Protein AF-A0A6V7NHH5-F1 (afdb_monomer_lite)

Structure (mmCIF, N/CA/C/O backbone):
data_AF-A0A6V7NHH5-F1
#
_entry.id   AF-A0A6V7NHH5-F1
#
loop_
_atom_site.group_PDB
_atom_site.id
_atom_site.type_symbol
_atom_site.label_atom_id
_atom_site.label_alt_id
_atom_site.label_comp_id
_atom_site.label_asym_id
_atom_site.label_entity_id
_atom_site.label_seq_id
_atom_site.pdbx_PDB_ins_code
_atom_site.Cartn_x
_atom_site.Cartn_y
_atom_site.Cartn_z
_atom_site.occupancy
_atom_site.B_iso_or_equiv
_atom_site.auth_seq_id
_atom_site.auth_comp_id
_atom_site.auth_asym_id
_atom_site.auth_atom_id
_atom_site.pdbx_PDB_model_num
ATOM 1 N N . MET A 1 1 ? -19.210 15.790 -14.388 1.00 31.56 1 MET A N 1
ATOM 2 C CA . MET A 1 1 ? -19.674 14.531 -13.769 1.00 31.56 1 MET A CA 1
ATOM 3 C C . MET A 1 1 ? -18.441 13.770 -13.314 1.00 31.56 1 MET A C 1
ATOM 5 O O . MET A 1 1 ? -17.662 13.363 -14.163 1.00 31.56 1 MET 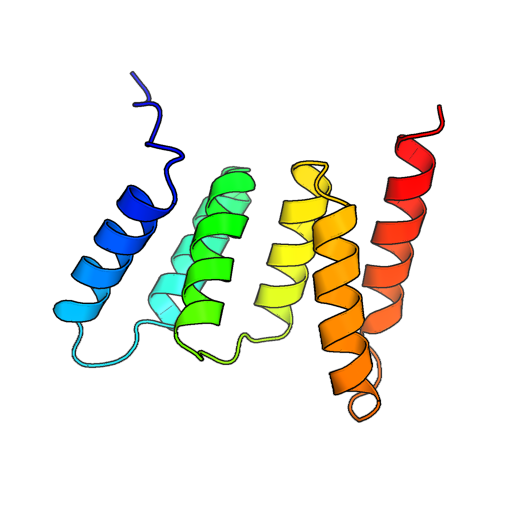A O 1
ATOM 9 N N . VAL A 1 2 ? -18.187 13.682 -12.006 1.00 38.44 2 VAL A N 1
ATOM 10 C CA . VAL A 1 2 ? -17.084 12.857 -11.487 1.00 38.44 2 VAL A CA 1
ATOM 11 C C . VAL A 1 2 ? -17.527 11.412 -11.672 1.00 38.44 2 VAL A C 1
ATOM 13 O O . VAL A 1 2 ? -18.446 10.960 -10.993 1.00 38.44 2 VAL A O 1
ATOM 16 N N . SER A 1 3 ? -16.959 10.726 -12.661 1.00 43.03 3 SER A N 1
ATOM 17 C CA . SER A 1 3 ? -17.189 9.301 -12.858 1.00 43.03 3 SER A CA 1
ATOM 18 C C . SER A 1 3 ? -16.861 8.591 -11.547 1.00 43.03 3 SER A C 1
ATOM 20 O O . SER A 1 3 ? -15.747 8.703 -11.033 1.00 43.03 3 SER A O 1
ATOM 22 N N . LYS A 1 4 ? -17.853 7.900 -10.970 1.00 49.66 4 LYS A N 1
ATOM 23 C CA . LYS A 1 4 ? -17.619 6.923 -9.903 1.00 49.66 4 LYS A CA 1
ATOM 24 C C . LYS A 1 4 ? -16.616 5.924 -10.468 1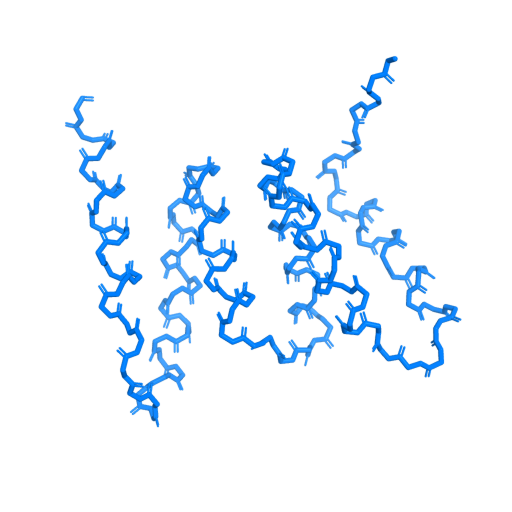.00 49.66 4 LYS A C 1
ATOM 26 O O . LYS A 1 4 ? -16.972 5.093 -11.300 1.00 49.66 4 LYS A O 1
ATOM 31 N N . LEU A 1 5 ? -15.349 6.080 -10.096 1.00 52.84 5 LEU A N 1
ATOM 32 C CA . LEU A 1 5 ? -14.316 5.134 -10.475 1.00 52.84 5 LEU A CA 1
ATOM 33 C C . LEU A 1 5 ? -14.724 3.760 -9.929 1.00 52.84 5 LEU A C 1
ATOM 35 O O . LEU A 1 5 ? -15.163 3.692 -8.777 1.00 52.84 5 LEU A O 1
ATOM 39 N N . PRO A 1 6 ? -14.593 2.686 -10.725 1.00 57.38 6 PRO A N 1
ATOM 40 C CA . PRO A 1 6 ? -14.901 1.339 -10.271 1.00 57.38 6 PRO A CA 1
ATOM 41 C C . PRO A 1 6 ? -14.133 1.058 -8.984 1.00 57.38 6 PRO A C 1
ATOM 43 O O . PRO A 1 6 ? -12.923 1.302 -8.924 1.00 57.38 6 PRO A O 1
ATOM 46 N N . ASN A 1 7 ? -14.846 0.600 -7.955 1.00 64.44 7 ASN A N 1
ATOM 47 C CA . ASN A 1 7 ? -14.251 0.175 -6.689 1.00 64.44 7 A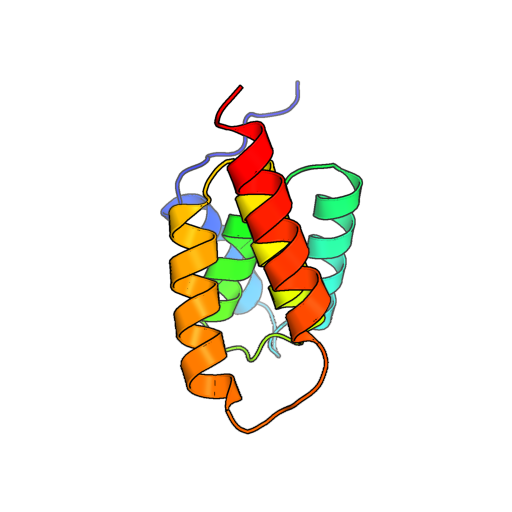SN A CA 1
ATOM 48 C C . ASN A 1 7 ? -13.745 -1.278 -6.758 1.00 64.44 7 ASN A C 1
ATOM 50 O O . ASN A 1 7 ? -13.172 -1.795 -5.799 1.00 64.44 7 ASN A O 1
ATOM 54 N N . ASP A 1 8 ? -13.958 -1.930 -7.902 1.00 78.75 8 ASP A N 1
ATOM 55 C CA . ASP A 1 8 ? -13.577 -3.311 -8.138 1.00 78.75 8 ASP A CA 1
ATOM 56 C C . ASP A 1 8 ? -12.059 -3.433 -8.203 1.00 78.75 8 ASP A C 1
ATOM 58 O O . ASP A 1 8 ? -11.389 -2.870 -9.077 1.00 78.75 8 ASP A O 1
ATOM 62 N N . LYS A 1 9 ? -11.519 -4.207 -7.259 1.00 77.25 9 LYS A N 1
ATOM 63 C CA . LYS A 1 9 ? -10.088 -4.486 -7.129 1.00 77.25 9 LYS A CA 1
ATOM 64 C C . LYS A 1 9 ? -9.474 -4.909 -8.463 1.00 77.25 9 LYS A C 1
ATOM 66 O O . LYS A 1 9 ? -8.418 -4.400 -8.816 1.00 77.25 9 LYS A O 1
ATOM 71 N N . GLU A 1 10 ? -10.135 -5.796 -9.204 1.00 81.50 10 GLU A N 1
ATOM 72 C CA . GLU A 1 10 ? -9.646 -6.325 -10.483 1.00 81.50 10 GLU A CA 1
ATOM 73 C C . GLU A 1 10 ? -9.488 -5.240 -11.549 1.00 81.50 10 GLU A C 1
ATOM 75 O O . GLU A 1 10 ? -8.476 -5.200 -12.244 1.00 81.50 10 GLU A O 1
ATOM 80 N N . VAL A 1 11 ? -10.439 -4.306 -11.635 1.00 83.44 11 VAL A N 1
ATOM 81 C CA . VAL A 1 11 ? -10.386 -3.205 -12.605 1.00 83.44 11 VAL A CA 1
ATOM 82 C C . VAL A 1 11 ? -9.226 -2.268 -12.285 1.00 83.44 11 VAL A C 1
ATOM 84 O O . VAL A 1 11 ? -8.488 -1.846 -13.177 1.00 83.44 11 VAL A O 1
ATOM 87 N N . ILE A 1 12 ? -9.038 -1.957 -11.002 1.00 79.81 12 ILE A N 1
ATOM 88 C CA . ILE A 1 12 ? -7.973 -1.062 -10.546 1.00 79.81 12 ILE A CA 1
ATOM 89 C C . ILE A 1 12 ? -6.609 -1.726 -10.703 1.00 79.81 12 ILE A C 1
ATOM 91 O O . ILE A 1 12 ? -5.693 -1.112 -11.244 1.00 79.81 12 ILE A O 1
ATOM 95 N N . TYR A 1 13 ? -6.477 -2.978 -10.272 1.00 85.38 13 TYR A N 1
ATOM 96 C CA . TYR A 1 13 ? -5.226 -3.723 -10.358 1.00 85.38 13 TYR A CA 1
ATOM 97 C C . TYR A 1 13 ? -4.861 -3.977 -11.819 1.00 85.38 13 TYR A C 1
ATOM 99 O O . TYR A 1 13 ? -3.718 -3.760 -12.186 1.00 85.38 13 TYR A O 1
ATOM 107 N N . GLY A 1 14 ? -5.822 -4.318 -12.681 1.00 84.81 14 GLY A N 1
ATOM 108 C CA . GLY A 1 14 ? -5.584 -4.480 -14.116 1.00 84.81 14 GLY A CA 1
ATOM 109 C C . GLY A 1 14 ? -5.222 -3.173 -14.832 1.00 84.81 14 GLY A C 1
ATOM 110 O O . GLY A 1 14 ? -4.490 -3.188 -15.822 1.00 84.81 14 GLY A O 1
ATOM 111 N N . ALA A 1 15 ? -5.710 -2.021 -14.363 1.00 85.88 15 ALA A N 1
ATOM 112 C CA . ALA A 1 15 ? -5.270 -0.720 -14.869 1.00 85.88 15 ALA A CA 1
ATOM 113 C C . ALA A 1 15 ? -3.832 -0.399 -14.432 1.00 85.88 15 ALA A C 1
ATOM 115 O O . ALA A 1 15 ? -3.024 0.017 -15.260 1.00 85.88 15 ALA A O 1
ATOM 116 N N . LEU A 1 16 ? -3.509 -0.633 -13.158 1.00 84.25 16 LEU A N 1
ATOM 117 C CA . LEU A 1 16 ? -2.169 -0.408 -12.621 1.00 84.25 16 LEU A CA 1
ATOM 118 C C . LEU A 1 16 ? -1.145 -1.383 -13.221 1.00 84.25 16 LEU A C 1
ATOM 120 O O . LEU A 1 16 ? -0.062 -0.955 -13.593 1.00 84.25 16 LEU A O 1
ATOM 124 N N . ASP A 1 17 ? -1.499 -2.655 -13.401 1.00 85.81 17 ASP A N 1
ATOM 125 C CA . ASP A 1 17 ? -0.648 -3.679 -14.021 1.00 85.81 17 ASP A CA 1
ATOM 126 C C . ASP A 1 17 ? -0.338 -3.351 -15.476 1.00 85.81 17 ASP A C 1
ATOM 128 O O . ASP A 1 17 ? 0.811 -3.455 -15.899 1.00 85.81 17 ASP A O 1
ATOM 132 N N . ARG A 1 18 ? -1.342 -2.885 -16.230 1.00 85.00 18 ARG A N 1
ATOM 133 C CA . ARG A 1 18 ? -1.110 -2.370 -17.580 1.00 85.00 18 ARG A CA 1
ATOM 134 C C . ARG A 1 18 ? -0.182 -1.173 -17.566 1.00 85.00 18 ARG A C 1
ATOM 136 O O . ARG A 1 18 ? 0.654 -1.106 -18.446 1.00 85.00 18 ARG A O 1
ATOM 143 N N . TRP A 1 19 ? -0.300 -0.263 -16.599 1.00 79.31 19 TRP A N 1
ATOM 144 C CA . TRP A 1 19 ? 0.613 0.874 -16.497 1.00 79.31 19 TRP A CA 1
ATOM 145 C C . TRP A 1 19 ? 2.068 0.424 -16.293 1.00 79.31 19 TRP A C 1
ATOM 147 O O . TRP A 1 19 ? 2.905 0.843 -17.083 1.00 79.31 19 TRP A O 1
ATOM 157 N N . ILE A 1 20 ? 2.367 -0.493 -15.357 1.00 80.62 20 ILE A N 1
ATOM 158 C CA . ILE A 1 20 ? 3.754 -0.991 -15.197 1.00 80.62 20 ILE A CA 1
ATOM 159 C C . ILE A 1 20 ? 4.246 -1.751 -16.430 1.00 80.62 20 ILE A C 1
ATOM 161 O O . ILE A 1 20 ? 5.436 -1.739 -16.706 1.00 80.62 20 ILE A O 1
ATOM 165 N N . ALA A 1 21 ? 3.365 -2.434 -17.167 1.00 84.38 21 ALA A N 1
ATOM 166 C CA . ALA A 1 21 ? 3.773 -3.235 -18.322 1.00 84.38 21 ALA A CA 1
ATOM 167 C C . ALA A 1 21 ? 4.440 -2.411 -19.442 1.00 84.38 21 ALA A C 1
ATOM 169 O O . ALA A 1 21 ? 5.137 -2.985 -20.276 1.00 84.38 21 ALA A O 1
ATOM 170 N N . TRP A 1 22 ? 4.238 -1.088 -19.461 1.00 76.69 22 TRP A N 1
ATOM 171 C CA . TRP A 1 22 ? 4.894 -0.163 -20.393 1.00 76.69 22 TRP A CA 1
ATOM 172 C C . TRP A 1 22 ? 6.106 0.558 -19.789 1.00 76.69 22 TRP A C 1
ATOM 174 O O . TRP A 1 22 ? 6.771 1.310 -20.496 1.00 76.69 22 TRP A O 1
ATOM 184 N N . GLU A 1 23 ? 6.384 0.360 -18.501 1.00 75.56 23 GLU A N 1
ATOM 185 C CA . GLU A 1 23 ? 7.489 1.004 -17.795 1.00 75.56 23 GLU A CA 1
ATOM 186 C C . GLU A 1 23 ? 8.716 0.083 -17.798 1.00 75.56 23 GLU A C 1
ATOM 188 O O . GLU A 1 23 ? 8.636 -1.100 -17.468 1.00 75.56 23 GLU A O 1
ATOM 193 N N . THR A 1 24 ? 9.876 0.634 -18.156 1.00 75.44 24 THR A N 1
ATOM 194 C CA . THR A 1 24 ? 11.148 -0.109 -18.187 1.00 75.44 24 THR A CA 1
ATOM 195 C C . THR A 1 24 ? 11.638 -0.476 -16.782 1.00 75.44 24 THR A C 1
ATOM 197 O O . THR A 1 24 ? 12.313 -1.486 -16.599 1.00 75.44 24 THR A O 1
ATOM 200 N N . GLU A 1 25 ? 11.284 0.333 -15.781 1.00 79.00 25 GLU A N 1
ATOM 201 C CA . GLU A 1 25 ? 11.616 0.137 -14.369 1.00 79.00 25 GLU A CA 1
ATOM 202 C C . GLU A 1 25 ? 10.378 0.364 -13.497 1.00 79.00 25 GLU A C 1
ATOM 204 O O . GLU A 1 25 ? 9.434 1.051 -13.891 1.00 79.00 25 GLU A O 1
ATOM 209 N N . PHE A 1 26 ? 10.367 -0.197 -12.284 1.00 75.19 26 PHE A N 1
ATOM 210 C CA . PHE A 1 26 ? 9.210 -0.053 -11.406 1.00 75.19 26 PHE A CA 1
ATOM 211 C C . PHE A 1 26 ? 9.000 1.424 -11.008 1.00 75.19 26 PHE A C 1
ATOM 213 O O . PHE A 1 26 ? 9.904 2.042 -10.437 1.00 75.19 26 PHE A O 1
ATOM 220 N N . PRO A 1 27 ? 7.803 2.004 -11.214 1.00 79.25 27 PRO A N 1
ATOM 221 C CA . PRO A 1 27 ? 7.596 3.445 -11.111 1.00 79.25 27 PRO A CA 1
ATOM 222 C C . PRO A 1 27 ? 7.344 3.906 -9.661 1.00 79.25 27 PRO A C 1
ATOM 224 O O . PRO A 1 27 ? 6.325 4.531 -9.361 1.00 79.25 27 PRO A O 1
ATOM 227 N N . VAL A 1 28 ? 8.276 3.632 -8.736 1.00 76.81 28 VAL A N 1
ATOM 228 C CA . VAL A 1 28 ? 8.149 3.973 -7.299 1.00 76.81 28 VAL A CA 1
ATOM 229 C C . VAL A 1 28 ? 7.909 5.472 -7.102 1.00 76.81 28 VAL A C 1
ATOM 231 O O . VAL A 1 28 ? 6.988 5.867 -6.393 1.00 76.81 28 VAL A O 1
ATOM 234 N N . ILE A 1 29 ? 8.687 6.324 -7.779 1.00 80.31 29 ILE A N 1
ATOM 235 C CA . ILE A 1 29 ? 8.574 7.788 -7.663 1.00 80.31 29 ILE A CA 1
ATOM 236 C C . ILE A 1 29 ? 7.195 8.273 -8.132 1.00 80.31 29 ILE A C 1
ATOM 238 O O . ILE A 1 29 ? 6.593 9.148 -7.504 1.00 80.31 29 ILE A O 1
ATOM 242 N N . ALA A 1 30 ? 6.680 7.716 -9.230 1.00 82.62 30 ALA A N 1
ATOM 243 C CA . ALA A 1 30 ? 5.368 8.087 -9.749 1.00 82.62 30 ALA A CA 1
ATOM 244 C C . ALA A 1 30 ? 4.241 7.582 -8.837 1.00 82.62 30 ALA A C 1
ATOM 246 O O . ALA A 1 30 ? 3.287 8.320 -8.592 1.00 82.62 30 ALA A O 1
ATOM 247 N N . ALA A 1 31 ? 4.382 6.384 -8.264 1.00 81.69 31 ALA A N 1
ATOM 248 C CA . ALA A 1 31 ? 3.449 5.860 -7.275 1.00 81.69 31 ALA A CA 1
ATOM 249 C C . ALA A 1 31 ? 3.406 6.738 -6.010 1.00 81.69 31 ALA A C 1
ATOM 251 O O . ALA A 1 31 ? 2.321 7.103 -5.562 1.00 81.69 31 ALA A O 1
ATOM 252 N N . THR A 1 32 ? 4.558 7.171 -5.486 1.00 82.25 32 THR A N 1
ATOM 253 C CA . THR A 1 32 ? 4.629 8.088 -4.335 1.00 82.25 32 THR A CA 1
ATOM 254 C C . THR A 1 32 ? 3.951 9.427 -4.630 1.00 82.25 32 THR A C 1
ATOM 256 O O . THR A 1 32 ? 3.125 9.889 -3.843 1.00 82.25 32 THR A O 1
ATOM 259 N N . LYS A 1 33 ? 4.218 10.029 -5.799 1.00 83.69 33 LYS A N 1
ATOM 260 C CA . LYS A 1 33 ? 3.544 11.269 -6.227 1.00 83.69 33 LYS A CA 1
ATOM 261 C C . LYS A 1 33 ? 2.031 11.083 -6.359 1.00 83.69 33 LYS A C 1
ATOM 263 O O . LYS A 1 33 ? 1.265 11.956 -5.952 1.00 83.69 33 LYS A O 1
ATOM 268 N N . ALA A 1 34 ? 1.587 9.947 -6.898 1.00 84.75 34 ALA A N 1
ATOM 269 C CA . ALA A 1 34 ? 0.169 9.627 -7.001 1.00 84.75 34 ALA A CA 1
ATOM 270 C C . ALA A 1 34 ? -0.485 9.524 -5.615 1.00 84.75 34 ALA A C 1
ATOM 272 O O . ALA A 1 34 ? -1.540 10.119 -5.399 1.00 84.75 34 ALA A O 1
ATOM 273 N N . LEU A 1 35 ? 0.155 8.845 -4.657 1.00 85.00 35 LEU A N 1
ATOM 274 C CA . LEU A 1 35 ? -0.331 8.755 -3.278 1.00 85.00 35 LEU A CA 1
ATOM 275 C C . LEU A 1 35 ? -0.425 10.130 -2.606 1.00 85.00 35 LEU A C 1
ATOM 277 O O . LEU A 1 35 ? -1.428 10.412 -1.951 1.00 85.00 35 LEU A O 1
ATOM 281 N N . GLU A 1 36 ? 0.550 11.019 -2.816 1.00 85.75 36 GLU A N 1
ATOM 282 C CA . GLU A 1 36 ? 0.494 12.383 -2.275 1.00 85.75 36 GLU A CA 1
ATOM 283 C C . GLU A 1 36 ? -0.698 13.174 -2.843 1.00 85.75 36 GLU A C 1
ATOM 285 O O . GLU A 1 36 ? -1.432 13.829 -2.095 1.00 85.75 36 GLU A O 1
ATOM 290 N N . ILE A 1 37 ? -0.937 13.081 -4.156 1.00 87.25 37 ILE A N 1
ATOM 291 C CA . ILE A 1 37 ? -2.077 13.730 -4.820 1.00 87.25 37 ILE A CA 1
ATOM 292 C C . ILE A 1 37 ? -3.403 13.177 -4.287 1.00 87.25 37 ILE A C 1
ATOM 294 O O . ILE A 1 37 ? -4.318 13.951 -3.995 1.00 87.25 37 ILE A O 1
ATOM 298 N N . LEU A 1 38 ? -3.519 11.854 -4.140 1.00 86.62 38 LEU A N 1
ATOM 299 C CA . LEU A 1 38 ? -4.718 11.209 -3.601 1.00 86.62 38 LEU A CA 1
ATOM 300 C C . LEU A 1 38 ? -4.972 11.625 -2.148 1.00 86.62 38 LEU A C 1
ATOM 302 O O . LEU A 1 38 ? -6.118 11.909 -1.794 1.00 86.62 38 LEU A O 1
ATOM 306 N N . ARG A 1 39 ? -3.910 11.754 -1.342 1.00 83.75 39 ARG A N 1
ATOM 307 C CA . ARG A 1 39 ? -3.986 12.239 0.042 1.00 83.75 39 ARG A CA 1
ATOM 308 C C . ARG A 1 39 ? -4.504 13.667 0.109 1.00 83.75 39 ARG A C 1
ATOM 310 O O . ARG A 1 39 ? -5.437 13.932 0.852 1.00 83.75 39 ARG A O 1
ATOM 317 N N . ARG A 1 40 ? -3.965 14.578 -0.710 1.00 87.25 40 ARG A N 1
ATOM 318 C CA . ARG A 1 40 ? -4.443 15.976 -0.785 1.00 87.25 40 ARG A CA 1
ATOM 319 C C . ARG A 1 40 ? -5.906 16.084 -1.225 1.00 87.25 40 ARG A C 1
ATOM 321 O O . ARG A 1 40 ? -6.557 17.078 -0.927 1.00 87.25 40 ARG A O 1
ATOM 328 N N . ARG A 1 41 ? -6.416 15.079 -1.943 1.00 88.19 41 ARG A N 1
ATOM 329 C CA . ARG A 1 41 ? -7.810 14.991 -2.402 1.00 88.19 41 ARG A CA 1
ATOM 330 C C . ARG A 1 41 ? -8.718 14.198 -1.458 1.00 88.19 41 ARG A C 1
ATOM 332 O O . ARG A 1 41 ? -9.864 13.954 -1.826 1.00 88.19 41 ARG A O 1
ATOM 339 N N . ASN A 1 42 ? -8.224 13.772 -0.291 1.00 84.19 42 ASN A N 1
ATOM 340 C CA . ASN A 1 42 ? -8.938 12.908 0.654 1.00 84.19 42 ASN A CA 1
ATOM 341 C C . ASN A 1 42 ? -9.520 11.637 -0.001 1.00 84.19 42 ASN A C 1
ATOM 343 O O . ASN A 1 42 ? -10.579 11.152 0.388 1.00 84.19 42 ASN A O 1
ATOM 347 N N . GLN A 1 43 ? -8.845 11.086 -1.017 1.00 86.62 43 GLN A N 1
ATOM 348 C CA . GLN A 1 43 ? -9.265 9.850 -1.685 1.00 86.62 43 GLN A CA 1
ATOM 349 C C . GLN A 1 43 ? -8.686 8.626 -0.963 1.00 86.62 43 GLN A C 1
ATOM 351 O O . GLN A 1 43 ? -7.879 7.879 -1.521 1.00 86.62 43 GLN A O 1
ATOM 356 N N . TRP A 1 44 ? -9.083 8.439 0.296 1.00 85.88 44 TRP A N 1
ATOM 357 C CA . TRP A 1 44 ? -8.520 7.437 1.208 1.00 85.88 44 TRP A CA 1
ATOM 358 C C . TRP A 1 44 ? -8.709 6.002 0.706 1.00 85.88 44 TRP A C 1
ATOM 360 O O . TRP A 1 44 ? -7.744 5.242 0.642 1.00 85.88 44 TRP A O 1
ATOM 370 N N . LEU A 1 45 ? -9.895 5.658 0.201 1.00 86.25 45 LEU A N 1
ATOM 371 C CA . LEU A 1 45 ? -10.137 4.370 -0.455 1.00 86.25 45 LEU A CA 1
ATOM 372 C C . LEU A 1 45 ? -9.157 4.078 -1.605 1.00 86.25 45 LEU A C 1
ATOM 374 O O . LEU A 1 45 ? -8.681 2.950 -1.760 1.00 86.25 45 LEU A O 1
ATOM 378 N N . ARG A 1 46 ? -8.805 5.103 -2.390 1.00 84.62 46 ARG A N 1
ATOM 379 C CA . ARG A 1 46 ? -7.874 4.973 -3.519 1.00 84.62 46 ARG A CA 1
ATOM 380 C C . ARG A 1 46 ? -6.436 4.789 -3.045 1.00 84.62 46 ARG A C 1
ATOM 382 O O . ARG A 1 46 ? -5.701 4.009 -3.644 1.00 84.62 46 ARG A O 1
ATOM 389 N N . ILE A 1 47 ? -6.062 5.459 -1.954 1.00 87.19 47 ILE A N 1
ATOM 390 C CA . ILE A 1 47 ? -4.781 5.244 -1.274 1.00 87.19 47 ILE A CA 1
ATOM 391 C C . ILE A 1 47 ? -4.664 3.780 -0.846 1.00 87.19 47 ILE A C 1
ATOM 393 O O . ILE A 1 47 ? -3.692 3.127 -1.208 1.00 87.19 47 ILE A O 1
ATOM 397 N N . ILE A 1 48 ? -5.682 3.225 -0.177 1.00 86.75 48 ILE A N 1
ATOM 398 C CA . ILE A 1 48 ? -5.672 1.812 0.239 1.00 86.75 48 ILE A CA 1
ATOM 399 C C . ILE A 1 48 ? -5.464 0.890 -0.969 1.00 86.75 48 ILE A C 1
ATOM 401 O O . ILE A 1 48 ? -4.659 -0.038 -0.912 1.00 86.75 48 ILE A O 1
ATOM 405 N N . GLN A 1 49 ? -6.174 1.139 -2.070 1.00 86.81 49 GLN A N 1
ATOM 406 C CA . GLN A 1 49 ? -6.102 0.304 -3.272 1.00 86.81 49 GLN A CA 1
ATOM 407 C C . GLN A 1 49 ? -4.723 0.338 -3.935 1.00 86.81 49 GLN A C 1
ATOM 409 O O . GLN A 1 49 ? -4.168 -0.720 -4.233 1.00 86.81 49 GLN A O 1
ATOM 414 N N . VAL A 1 50 ? -4.158 1.530 -4.137 1.00 85.50 50 VAL A N 1
ATOM 415 C CA . VAL A 1 50 ? -2.833 1.695 -4.753 1.00 85.50 50 VAL A CA 1
ATOM 416 C C . VAL A 1 50 ? -1.749 1.105 -3.853 1.00 85.50 50 VAL A C 1
ATOM 418 O O . VAL A 1 50 ? -0.883 0.377 -4.332 1.00 85.50 50 VAL A O 1
ATOM 421 N N . THR A 1 51 ? -1.816 1.334 -2.542 1.00 85.38 51 THR A N 1
ATOM 422 C CA . THR A 1 51 ? -0.793 0.830 -1.624 1.00 85.38 51 THR A CA 1
ATOM 423 C C . THR A 1 51 ? -0.849 -0.689 -1.452 1.00 85.38 51 THR A C 1
ATOM 425 O O . THR A 1 51 ? 0.193 -1.342 -1.458 1.00 85.38 51 THR A O 1
ATOM 428 N N . LYS A 1 52 ? -2.042 -1.297 -1.379 1.00 84.75 52 LYS A N 1
ATOM 429 C CA . LYS A 1 52 ? -2.174 -2.767 -1.377 1.00 84.75 52 LYS A CA 1
ATOM 430 C C . LYS A 1 52 ? -1.661 -3.397 -2.667 1.00 84.75 52 LYS A C 1
ATOM 432 O O . LYS A 1 52 ? -1.127 -4.505 -2.646 1.00 84.75 52 LYS A O 1
ATOM 437 N N . TRP A 1 53 ? -1.833 -2.711 -3.791 1.00 86.69 53 TRP A N 1
ATOM 438 C CA . TRP A 1 53 ? -1.286 -3.160 -5.059 1.00 86.69 53 TRP A CA 1
ATOM 439 C C . TRP A 1 53 ? 0.248 -3.113 -5.051 1.00 86.69 53 TRP A C 1
ATOM 441 O O . TRP A 1 53 ? 0.863 -4.130 -5.364 1.00 86.69 53 TRP A O 1
ATOM 451 N N . LEU A 1 54 ? 0.865 -2.019 -4.583 1.00 83.75 54 LEU A N 1
ATOM 452 C CA . LEU A 1 54 ? 2.327 -1.919 -4.424 1.00 83.75 54 LEU A CA 1
ATOM 453 C C . LEU A 1 54 ? 2.887 -3.066 -3.569 1.00 83.75 54 LEU A C 1
ATOM 455 O O . LEU A 1 54 ? 3.851 -3.722 -3.966 1.00 83.75 54 LEU A O 1
ATOM 459 N N . LEU A 1 55 ? 2.225 -3.367 -2.446 1.00 80.62 55 LEU A N 1
ATOM 460 C CA . LEU A 1 55 ? 2.577 -4.496 -1.580 1.00 80.62 55 LEU A CA 1
ATOM 461 C C . LEU A 1 55 ? 2.511 -5.841 -2.314 1.00 80.62 55 LEU A C 1
ATOM 463 O O . LEU A 1 55 ? 3.418 -6.658 -2.184 1.00 80.62 55 LEU A O 1
ATOM 467 N N . SER A 1 56 ? 1.477 -6.067 -3.131 1.00 82.75 56 SER A N 1
ATOM 468 C CA . SER A 1 56 ? 1.344 -7.313 -3.903 1.00 82.75 56 SER A CA 1
ATOM 469 C C . SER A 1 56 ? 2.425 -7.507 -4.971 1.00 82.75 56 SER A C 1
ATOM 471 O O . SER A 1 56 ? 2.643 -8.631 -5.413 1.00 82.75 56 SER A O 1
ATOM 473 N N . LYS A 1 57 ? 3.119 -6.434 -5.374 1.00 80.75 57 LYS A N 1
ATOM 474 C CA . LYS A 1 57 ? 4.249 -6.487 -6.315 1.00 80.75 57 LYS A CA 1
ATOM 475 C C . LYS A 1 57 ? 5.599 -6.691 -5.620 1.00 80.75 57 LYS A C 1
ATOM 477 O O . LYS A 1 57 ? 6.630 -6.626 -6.281 1.00 80.75 57 LYS A O 1
ATOM 482 N N . GLY A 1 58 ? 5.606 -6.923 -4.304 1.00 73.94 58 GLY A N 1
ATOM 483 C CA . GLY A 1 58 ? 6.830 -7.134 -3.526 1.00 73.94 58 GLY A CA 1
ATOM 484 C C . GLY A 1 58 ? 7.683 -5.874 -3.366 1.00 73.94 58 GLY A C 1
ATOM 485 O O . GLY A 1 58 ? 8.852 -5.970 -3.004 1.00 73.94 58 GLY A O 1
ATOM 486 N N . GLN A 1 59 ? 7.122 -4.692 -3.638 1.00 71.62 59 GLN A N 1
ATOM 487 C CA . GLN A 1 59 ? 7.844 -3.436 -3.486 1.00 71.62 59 GLN A CA 1
ATOM 488 C C . GLN A 1 59 ? 7.876 -3.039 -2.015 1.00 71.62 59 GLN A C 1
ATOM 490 O O . GLN A 1 59 ? 6.835 -2.867 -1.375 1.00 71.62 59 GLN A O 1
ATOM 495 N N . VAL A 1 60 ? 9.091 -2.908 -1.477 1.00 57.09 60 VAL A N 1
ATOM 496 C CA . VAL A 1 60 ? 9.303 -2.476 -0.097 1.00 57.09 60 VAL A CA 1
ATOM 497 C C . VAL A 1 60 ? 8.902 -1.017 0.005 1.00 57.09 60 VAL A C 1
ATOM 499 O O . VAL A 1 60 ? 9.544 -0.115 -0.527 1.00 57.09 60 VAL A O 1
ATOM 502 N N . LEU A 1 61 ? 7.803 -0.805 0.704 1.00 64.25 61 LEU A N 1
ATOM 503 C CA . LEU A 1 61 ? 7.298 0.513 0.999 1.00 64.25 61 LEU A CA 1
ATOM 504 C C . LEU A 1 61 ? 8.167 1.187 2.064 1.00 64.25 61 LEU A C 1
ATOM 506 O O . LEU A 1 61 ? 8.511 0.588 3.086 1.00 64.25 61 LEU A O 1
ATOM 510 N N . THR A 1 62 ? 8.510 2.451 1.824 1.00 68.00 62 THR A N 1
ATOM 511 C CA . THR A 1 62 ? 9.087 3.324 2.848 1.00 68.00 62 THR A CA 1
ATOM 512 C C . THR A 1 62 ? 8.103 3.468 4.011 1.00 68.00 62 THR A C 1
ATOM 514 O O . THR A 1 62 ? 6.889 3.341 3.834 1.00 68.00 62 THR A O 1
ATOM 517 N N . LEU A 1 63 ? 8.613 3.767 5.208 1.00 67.75 63 LEU A N 1
ATOM 518 C CA . LEU A 1 63 ? 7.798 3.963 6.415 1.00 67.75 63 LEU A CA 1
ATOM 519 C C . LEU A 1 63 ? 6.634 4.947 6.194 1.00 67.75 63 LEU A C 1
ATOM 521 O O . LEU A 1 63 ? 5.524 4.712 6.652 1.00 67.75 63 LEU A O 1
ATOM 525 N N . GLU A 1 64 ? 6.875 5.989 5.401 1.00 71.81 64 GLU A N 1
ATOM 526 C CA . GLU A 1 64 ? 5.881 6.995 5.026 1.00 71.81 64 GLU A CA 1
ATOM 527 C C . GLU A 1 64 ? 4.675 6.408 4.276 1.00 71.81 64 GLU A C 1
ATOM 529 O O . GLU A 1 64 ? 3.536 6.841 4.469 1.00 71.81 64 GLU A O 1
ATOM 534 N N . THR A 1 65 ? 4.894 5.393 3.438 1.00 72.75 65 THR A N 1
ATOM 535 C CA . THR A 1 65 ? 3.793 4.757 2.709 1.00 72.75 65 THR A CA 1
ATOM 536 C C . THR A 1 65 ? 2.957 3.870 3.638 1.00 72.75 65 THR A C 1
ATOM 538 O O . THR A 1 65 ? 1.740 3.783 3.464 1.00 72.75 65 THR A O 1
ATOM 541 N N . TYR A 1 66 ? 3.575 3.271 4.664 1.00 73.69 66 TYR A N 1
ATOM 542 C CA . TYR A 1 66 ? 2.855 2.554 5.721 1.00 73.69 66 TYR A CA 1
ATOM 543 C C . TYR A 1 66 ? 2.037 3.484 6.605 1.00 73.69 66 TYR A C 1
ATOM 545 O O . TYR A 1 66 ? 0.858 3.214 6.825 1.00 73.69 66 TYR A O 1
ATOM 553 N N . ASP A 1 67 ? 2.619 4.600 7.039 1.00 76.94 67 ASP A N 1
ATOM 554 C CA . ASP A 1 67 ? 1.903 5.626 7.801 1.00 76.94 67 ASP A CA 1
ATOM 555 C C . ASP A 1 67 ? 0.694 6.142 7.007 1.00 76.94 67 ASP A C 1
ATOM 557 O O . ASP A 1 67 ? -0.407 6.282 7.538 1.00 76.94 67 ASP A O 1
ATOM 561 N N . THR A 1 68 ? 0.875 6.349 5.699 1.00 80.44 68 THR A N 1
ATOM 562 C CA . THR A 1 68 ? -0.195 6.775 4.789 1.00 80.44 68 THR A CA 1
ATOM 563 C C . THR A 1 68 ? -1.284 5.708 4.633 1.00 80.44 68 THR A C 1
ATOM 565 O O . THR A 1 68 ? -2.465 6.050 4.585 1.00 80.44 68 THR A O 1
ATOM 568 N N . LEU A 1 69 ? -0.924 4.421 4.590 1.00 82.50 69 LEU A N 1
ATOM 569 C CA . LEU A 1 69 ? -1.883 3.316 4.519 1.00 82.50 69 LEU A CA 1
ATOM 570 C C . LEU A 1 69 ? -2.685 3.161 5.814 1.00 82.50 69 LEU A C 1
ATOM 572 O O . LEU A 1 69 ? -3.903 3.016 5.757 1.00 82.50 69 LEU A O 1
ATOM 576 N N . LEU A 1 70 ? -2.022 3.217 6.969 1.00 80.62 70 LEU A N 1
ATOM 577 C CA . LEU A 1 70 ? -2.674 3.142 8.278 1.00 80.62 70 LEU A CA 1
ATOM 578 C C . LEU A 1 70 ? -3.620 4.325 8.491 1.00 80.62 70 LEU A C 1
ATOM 580 O O . LEU A 1 70 ? -4.759 4.131 8.914 1.00 80.62 70 LEU A O 1
ATOM 584 N N . LEU A 1 71 ? -3.191 5.533 8.114 1.00 80.81 71 LEU A N 1
ATOM 585 C CA . LEU A 1 71 ? -4.057 6.709 8.116 1.00 80.81 71 LEU A CA 1
ATOM 586 C C . LEU A 1 71 ? -5.270 6.505 7.201 1.00 80.81 71 LEU A C 1
ATOM 588 O O . LEU A 1 71 ? -6.390 6.790 7.608 1.00 80.81 71 LEU A O 1
ATOM 592 N N . ALA A 1 72 ? -5.074 5.983 5.989 1.00 82.62 72 ALA A N 1
ATOM 593 C CA . ALA A 1 72 ? -6.176 5.749 5.062 1.00 82.62 72 ALA A CA 1
ATOM 594 C C . ALA A 1 72 ? -7.164 4.688 5.574 1.00 82.62 72 ALA A C 1
ATOM 596 O O . ALA A 1 72 ? -8.369 4.878 5.432 1.00 82.62 72 ALA A O 1
ATOM 597 N N . PHE A 1 73 ? -6.687 3.613 6.214 1.00 78.31 73 PHE A N 1
ATOM 598 C CA . PHE A 1 73 ? -7.567 2.647 6.877 1.00 78.31 73 PHE A CA 1
ATOM 599 C C . PHE A 1 73 ? -8.383 3.286 7.994 1.00 78.31 73 PHE A C 1
ATOM 601 O O . PHE A 1 73 ? -9.581 3.028 8.080 1.00 78.31 73 PHE A O 1
ATOM 608 N N . ASN A 1 74 ? -7.762 4.145 8.803 1.00 77.06 74 ASN A N 1
ATOM 609 C CA . ASN A 1 74 ? -8.465 4.856 9.860 1.00 77.06 74 ASN A CA 1
ATOM 610 C C . ASN A 1 74 ? -9.564 5.777 9.307 1.00 77.06 74 ASN A C 1
ATOM 612 O O . ASN A 1 74 ? -10.705 5.733 9.755 1.00 77.06 74 ASN A O 1
ATOM 616 N N . MET A 1 75 ? -9.238 6.559 8.274 1.00 79.19 75 MET A N 1
ATOM 617 C CA . MET A 1 75 ? -10.181 7.482 7.631 1.00 79.19 75 MET A CA 1
ATOM 618 C C . MET A 1 75 ? -11.351 6.767 6.936 1.00 79.19 75 MET A C 1
ATOM 620 O O . MET A 1 75 ? -12.417 7.353 6.785 1.00 79.19 75 MET A O 1
ATOM 624 N N . GLU A 1 76 ? -11.166 5.511 6.524 1.00 80.06 76 GLU A N 1
ATOM 625 C CA . GLU A 1 76 ? -12.212 4.658 5.939 1.00 80.06 76 GLU A CA 1
ATOM 626 C C . GLU A 1 76 ? -12.910 3.762 6.984 1.00 80.06 76 GLU A C 1
ATOM 628 O O . GLU A 1 76 ? -13.721 2.916 6.615 1.00 80.06 76 GLU A O 1
ATOM 633 N N . GLY A 1 77 ? -12.591 3.898 8.279 1.00 74.69 77 GLY A N 1
ATOM 634 C CA . GLY A 1 77 ? -13.185 3.094 9.357 1.00 74.69 77 GLY A CA 1
ATOM 635 C C . GLY A 1 77 ? -12.802 1.607 9.335 1.00 74.69 77 GLY A C 1
ATOM 636 O O . GLY A 1 77 ? -13.464 0.783 9.959 1.00 74.69 77 GLY A O 1
ATOM 637 N N . ARG A 1 78 ? -11.733 1.234 8.623 1.00 75.88 78 ARG A N 1
ATOM 638 C CA . ARG A 1 78 ? -11.263 -0.155 8.440 1.00 75.88 78 ARG A CA 1
ATOM 639 C C . ARG A 1 78 ? -10.229 -0.537 9.502 1.00 75.88 78 ARG A C 1
ATOM 641 O O . ARG A 1 78 ? -9.100 -0.912 9.180 1.00 75.88 78 ARG A O 1
ATOM 648 N N . ILE A 1 79 ? -10.612 -0.402 10.769 1.00 70.38 79 ILE A N 1
ATOM 649 C CA . ILE A 1 79 ? -9.714 -0.531 11.929 1.00 70.38 79 ILE A CA 1
ATOM 650 C C . ILE A 1 79 ? -9.117 -1.946 12.031 1.00 70.38 79 ILE A C 1
ATOM 652 O O . ILE A 1 79 ? -7.918 -2.078 12.269 1.00 70.38 79 ILE A O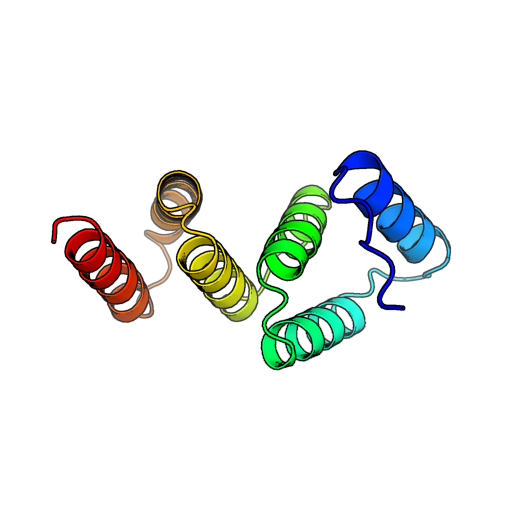 1
ATOM 656 N N . ASP A 1 80 ? -9.898 -2.989 11.739 1.00 69.38 80 ASP A N 1
ATOM 657 C CA . ASP A 1 80 ? -9.436 -4.388 11.777 1.00 69.38 80 ASP A CA 1
ATOM 658 C C . ASP A 1 80 ? -8.284 -4.653 10.793 1.00 69.38 80 ASP A C 1
ATOM 660 O O . ASP A 1 80 ? -7.331 -5.384 11.073 1.00 69.38 80 ASP A O 1
ATOM 664 N N . GLU A 1 81 ? -8.338 -4.018 9.619 1.00 71.19 81 GLU A N 1
ATOM 665 C CA . GLU A 1 81 ? -7.289 -4.141 8.609 1.00 71.19 81 GLU A CA 1
ATOM 666 C C . GLU A 1 81 ? -6.047 -3.334 8.976 1.00 71.19 81 GLU A C 1
ATOM 668 O O . GLU A 1 81 ? -4.933 -3.790 8.711 1.00 71.19 81 GLU A O 1
ATOM 673 N N . ALA A 1 82 ? -6.222 -2.175 9.619 1.00 68.44 82 ALA A N 1
ATOM 674 C CA . ALA A 1 82 ? -5.112 -1.405 10.171 1.00 68.44 82 ALA A CA 1
ATOM 675 C C . ALA A 1 82 ? -4.371 -2.199 11.257 1.00 68.44 82 ALA A C 1
ATOM 677 O O . ALA A 1 82 ? -3.142 -2.221 11.260 1.00 68.44 82 ALA A O 1
ATOM 678 N N . GLU A 1 83 ? -5.101 -2.892 12.133 1.00 67.06 83 GLU A N 1
ATOM 679 C CA . GLU A 1 83 ? -4.534 -3.710 13.209 1.00 67.06 83 GLU A CA 1
ATOM 680 C C . GLU A 1 83 ? -3.841 -4.970 12.663 1.00 67.06 83 GLU A C 1
ATOM 682 O O . GLU A 1 83 ? -2.725 -5.286 13.068 1.00 67.06 83 GLU A O 1
ATOM 687 N N . SER A 1 84 ? -4.428 -5.653 11.673 1.00 72.69 84 SER A N 1
ATOM 688 C CA . SER A 1 84 ? -3.804 -6.815 11.020 1.00 72.69 84 SER A CA 1
ATOM 689 C C . SER A 1 84 ? -2.493 -6.460 10.302 1.00 72.69 84 SER A C 1
ATOM 691 O O . SER A 1 84 ? -1.480 -7.157 10.449 1.00 72.69 84 SER A O 1
ATOM 693 N N . ILE A 1 85 ? -2.489 -5.347 9.562 1.00 68.44 85 ILE A N 1
ATOM 694 C CA . ILE A 1 85 ? -1.295 -4.790 8.918 1.00 68.44 85 ILE A CA 1
ATOM 695 C C . ILE A 1 85 ? -0.286 -4.398 9.997 1.00 68.44 85 ILE A C 1
ATOM 697 O O . ILE A 1 85 ? 0.830 -4.914 9.982 1.00 68.44 85 ILE A O 1
ATOM 701 N N . GLY A 1 86 ? -0.690 -3.585 10.976 1.00 63.84 86 GLY A N 1
ATOM 702 C CA . GLY A 1 86 ? 0.137 -3.161 12.107 1.00 63.84 86 GLY A CA 1
ATOM 703 C C . GLY A 1 86 ? 0.836 -4.329 12.800 1.00 63.84 86 GLY A C 1
ATOM 704 O O . GLY A 1 86 ? 2.056 -4.326 12.882 1.00 63.84 86 GLY A O 1
ATOM 705 N N . ASN A 1 87 ? 0.105 -5.380 13.169 1.00 62.88 87 ASN A N 1
ATOM 706 C CA . ASN A 1 87 ? 0.648 -6.572 13.827 1.00 62.88 87 ASN A CA 1
ATOM 707 C C . ASN A 1 87 ? 1.636 -7.352 12.945 1.00 62.88 87 ASN A C 1
ATOM 709 O O . ASN A 1 87 ? 2.645 -7.865 13.433 1.00 62.88 87 ASN A O 1
ATOM 713 N N . THR A 1 88 ? 1.378 -7.426 11.637 1.00 63.53 88 THR A N 1
ATOM 714 C CA . THR A 1 88 ? 2.299 -8.054 10.675 1.00 63.53 88 THR A CA 1
ATOM 715 C C . THR A 1 88 ? 3.610 -7.265 10.581 1.00 63.53 88 THR A C 1
ATOM 717 O O . THR A 1 88 ? 4.689 -7.861 10.546 1.00 63.53 88 THR A O 1
ATOM 720 N N . TYR A 1 89 ? 3.539 -5.929 10.627 1.00 57.88 89 TYR A N 1
ATOM 721 C CA . TYR A 1 89 ? 4.719 -5.061 10.674 1.00 57.88 89 TYR A CA 1
ATOM 722 C C . TYR A 1 89 ? 5.415 -5.072 12.031 1.00 57.88 89 TYR A C 1
ATOM 724 O O . TYR A 1 89 ? 6.637 -5.151 12.062 1.00 57.88 89 TYR A O 1
ATOM 732 N N . GLU A 1 90 ? 4.688 -5.039 13.146 1.00 50.94 90 GLU A N 1
ATOM 733 C CA . GLU A 1 90 ? 5.239 -5.101 14.504 1.00 50.94 90 GLU A CA 1
ATOM 734 C C . GLU A 1 90 ? 6.027 -6.391 14.729 1.00 50.94 90 GLU A C 1
ATOM 736 O O . GLU A 1 90 ? 7.144 -6.352 15.249 1.00 50.94 90 GLU A O 1
ATOM 741 N N . LYS A 1 91 ? 5.520 -7.519 14.220 1.00 51.22 91 LYS A N 1
ATOM 742 C CA . LYS A 1 91 ? 6.224 -8.806 14.259 1.00 51.22 91 LYS A CA 1
ATOM 743 C C . LYS A 1 91 ? 7.498 -8.817 13.401 1.00 51.22 91 LYS A C 1
ATOM 745 O O . LYS A 1 91 ? 8.449 -9.511 13.745 1.00 51.22 91 LYS A O 1
ATOM 750 N N . GLY A 1 92 ? 7.555 -8.013 12.334 1.00 48.41 92 GLY A N 1
ATOM 751 C CA . GLY A 1 92 ? 8.771 -7.760 11.547 1.00 48.41 92 GLY A CA 1
ATOM 752 C C . GLY A 1 92 ? 9.684 -6.650 12.103 1.00 48.41 92 GLY A C 1
ATOM 753 O O . GLY A 1 92 ? 10.838 -6.546 11.690 1.00 48.41 92 GLY A O 1
ATOM 754 N N . ARG A 1 93 ? 9.196 -5.823 13.042 1.00 43.16 93 ARG A N 1
ATOM 755 C CA . ARG A 1 93 ? 9.835 -4.591 13.553 1.00 43.16 93 ARG A CA 1
ATOM 756 C C . ARG A 1 93 ? 10.447 -4.685 14.949 1.00 43.16 93 ARG A C 1
ATOM 758 O O . ARG A 1 93 ? 11.003 -3.683 15.399 1.00 43.16 93 ARG A O 1
ATOM 765 N N . ILE A 1 94 ? 10.488 -5.852 15.593 1.00 44.72 94 ILE A N 1
ATOM 766 C CA . ILE A 1 94 ? 11.357 -6.057 16.776 1.00 44.72 94 ILE A CA 1
ATOM 767 C C . ILE A 1 94 ? 12.843 -5.712 16.514 1.00 44.72 94 ILE A C 1
ATOM 769 O O . ILE A 1 94 ? 13.609 -5.597 17.463 1.00 44.72 94 ILE A O 1
ATOM 773 N N . ASN A 1 95 ? 13.233 -5.436 15.261 1.00 38.62 95 ASN A N 1
ATOM 774 C CA . ASN A 1 95 ? 14.571 -4.987 14.876 1.00 38.62 95 ASN A CA 1
ATOM 775 C C . ASN A 1 95 ? 14.743 -3.486 14.560 1.00 38.62 95 ASN A C 1
ATOM 777 O O . ASN A 1 95 ? 15.874 -3.086 14.294 1.00 38.62 95 ASN A O 1
ATOM 781 N N . ILE A 1 96 ? 13.706 -2.630 14.546 1.00 40.78 96 ILE A N 1
ATOM 782 C CA . ILE A 1 96 ? 13.915 -1.208 14.183 1.00 40.78 96 ILE A CA 1
ATOM 783 C C . ILE A 1 96 ? 13.014 -0.259 14.988 1.00 40.78 96 ILE A C 1
ATOM 785 O O . ILE A 1 96 ? 11.804 -0.142 14.789 1.00 40.78 96 ILE A O 1
ATOM 789 N N . THR A 1 97 ? 13.648 0.411 15.940 1.00 40.66 97 THR A N 1
ATOM 790 C CA . THR A 1 97 ? 13.133 1.272 17.010 1.00 40.66 97 THR A CA 1
ATOM 791 C C . THR A 1 97 ? 12.535 2.611 16.536 1.00 40.66 97 THR A C 1
ATOM 793 O O . THR A 1 97 ? 12.835 3.112 15.455 1.00 40.66 97 THR A O 1
ATOM 796 N N . GLY A 1 98 ? 11.677 3.216 17.375 1.00 41.97 98 GLY A N 1
ATOM 797 C CA . GLY A 1 98 ? 11.425 4.670 17.411 1.00 41.97 98 GLY A CA 1
ATOM 798 C C . GLY A 1 98 ? 10.047 5.183 16.959 1.00 41.97 98 GLY A C 1
ATOM 799 O O . GLY A 1 98 ? 9.429 5.953 17.691 1.00 41.97 98 GLY A O 1
ATOM 800 N N . SER A 1 99 ? 9.530 4.763 15.798 1.00 46.62 99 SER A N 1
ATOM 801 C CA . SER A 1 99 ? 8.324 5.387 15.198 1.00 46.62 99 SER A CA 1
ATOM 802 C C . SER A 1 99 ? 6.971 4.947 15.779 1.00 46.62 99 SER A C 1
ATOM 804 O O . SER A 1 99 ? 5.956 5.588 15.508 1.00 46.62 99 SER A O 1
ATOM 806 N N . ASN A 1 100 ? 6.930 3.889 16.600 1.00 50.53 100 ASN A N 1
ATOM 807 C CA . ASN A 1 100 ? 5.666 3.247 16.992 1.00 50.53 100 ASN A CA 1
ATOM 808 C C . ASN A 1 100 ? 4.722 4.138 17.816 1.00 50.53 100 ASN A C 1
ATOM 810 O O . ASN A 1 100 ? 3.516 4.019 17.652 1.00 50.53 100 ASN A O 1
ATOM 814 N N . ARG A 1 101 ? 5.216 5.093 18.620 1.00 52.09 101 ARG A N 1
ATOM 815 C CA . ARG A 1 101 ? 4.357 5.883 19.532 1.00 52.09 101 ARG A CA 1
ATOM 816 C C . ARG A 1 101 ? 3.239 6.676 18.852 1.00 52.09 101 ARG A C 1
ATOM 818 O O . ARG A 1 101 ? 2.218 6.917 19.485 1.00 52.09 101 ARG A O 1
ATOM 825 N N . ARG A 1 102 ? 3.425 7.132 17.608 1.00 52.06 102 ARG A N 1
ATOM 826 C CA . ARG A 1 102 ? 2.385 7.904 16.900 1.00 52.06 102 ARG A CA 1
ATOM 827 C C . ARG A 1 102 ? 1.282 7.005 16.352 1.00 52.06 102 ARG A C 1
ATOM 829 O O . ARG A 1 102 ? 0.122 7.380 16.436 1.00 52.06 102 ARG A O 1
ATOM 836 N N . ILE A 1 103 ? 1.636 5.824 15.849 1.00 51.62 103 ILE A N 1
ATOM 837 C CA . ILE A 1 103 ? 0.678 4.863 15.288 1.00 51.62 103 ILE A CA 1
ATOM 838 C C . ILE A 1 103 ? -0.190 4.274 16.398 1.00 51.62 103 ILE A C 1
ATOM 840 O O . ILE A 1 103 ? -1.410 4.272 16.266 1.00 51.62 103 ILE A O 1
ATOM 844 N N . THR A 1 104 ? 0.414 3.852 17.516 1.00 53.50 104 THR A N 1
ATOM 845 C CA . THR A 1 104 ? -0.346 3.315 18.658 1.00 53.50 104 THR A CA 1
ATOM 846 C C . THR A 1 104 ? -1.331 4.352 19.191 1.00 53.50 104 THR A C 1
ATOM 848 O O . THR A 1 104 ? -2.490 4.031 19.423 1.00 53.50 104 THR A O 1
ATOM 851 N N . LYS A 1 105 ? -0.907 5.620 19.269 1.00 61.03 105 LYS A N 1
ATOM 852 C CA . LYS A 1 105 ? -1.762 6.730 19.699 1.00 61.03 105 LYS A CA 1
ATOM 853 C C . LYS A 1 105 ? -2.923 7.001 18.734 1.00 61.03 105 LYS A C 1
ATOM 855 O O . LYS A 1 105 ? -4.041 7.194 19.191 1.00 61.03 105 LYS A O 1
ATOM 860 N N . ILE A 1 106 ? -2.689 6.960 17.417 1.00 56.78 106 ILE A N 1
ATOM 861 C CA . ILE A 1 106 ? -3.759 7.106 16.412 1.00 56.78 106 ILE A CA 1
ATOM 862 C C . ILE A 1 106 ? -4.773 5.961 16.542 1.00 56.78 106 ILE A C 1
ATOM 864 O O . ILE A 1 106 ? -5.975 6.207 16.498 1.00 56.78 106 ILE A O 1
ATOM 868 N N . ILE A 1 107 ? -4.314 4.721 16.736 1.00 53.78 107 ILE A N 1
ATOM 869 C CA . ILE A 1 107 ? -5.196 3.556 16.904 1.00 53.78 107 ILE A CA 1
ATOM 870 C C . ILE A 1 107 ? -6.023 3.677 18.195 1.00 53.78 107 ILE A C 1
ATOM 872 O O . ILE A 1 107 ? -7.232 3.460 18.159 1.00 53.78 107 ILE A O 1
ATOM 876 N N . GLU A 1 108 ? -5.410 4.063 19.316 1.00 58.62 108 GLU A N 1
ATOM 877 C CA . GLU A 1 108 ? -6.109 4.291 20.591 1.00 58.62 108 GLU A CA 1
ATOM 878 C C . GLU A 1 108 ? -7.146 5.420 20.498 1.00 58.62 108 GLU A C 1
ATOM 880 O O . GLU A 1 108 ? -8.287 5.250 20.928 1.00 58.62 108 GLU A O 1
ATOM 885 N N . GLU A 1 109 ? -6.793 6.555 19.889 1.00 59.22 109 GLU A N 1
ATOM 886 C CA . GLU A 1 109 ? -7.715 7.682 19.687 1.00 59.22 109 GLU A CA 1
ATOM 887 C C . GLU A 1 109 ? -8.907 7.293 18.798 1.00 59.22 109 GLU A C 1
ATOM 889 O O . GLU A 1 109 ? -10.034 7.719 19.043 1.00 59.22 109 GLU A O 1
ATOM 894 N N . SER A 1 110 ? -8.687 6.420 17.814 1.00 49.53 110 SER A N 1
ATOM 895 C CA . SER A 1 110 ? -9.731 5.961 16.887 1.00 49.53 110 SER A CA 1
ATOM 896 C C . SER A 1 110 ? -10.670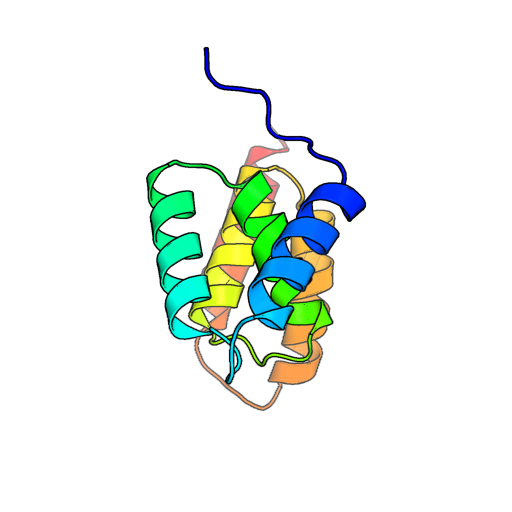 4.925 17.513 1.00 49.53 110 SER A C 1
ATOM 898 O O . SER A 1 110 ? -11.874 4.944 17.244 1.00 49.53 110 SER A O 1
ATOM 900 N N . LYS A 1 111 ? -10.154 4.074 18.414 1.00 55.16 111 LYS A N 1
ATOM 901 C CA . LYS A 1 111 ? -10.973 3.188 19.262 1.00 55.16 111 LYS A CA 1
ATOM 902 C C . LYS A 1 111 ? -11.891 3.998 20.189 1.00 55.16 111 LYS A C 1
ATOM 904 O O . LYS A 1 111 ? -13.036 3.619 20.392 1.00 55.16 111 LYS A O 1
ATOM 909 N N . ASN A 1 112 ? -11.443 5.150 20.688 1.00 50.19 112 ASN A N 1
ATOM 910 C CA . ASN A 1 112 ? -12.264 6.001 21.561 1.00 50.19 112 ASN A CA 1
ATOM 911 C C . ASN A 1 112 ? -13.368 6.777 20.819 1.00 50.19 112 ASN A C 1
ATOM 913 O O . ASN A 1 112 ? -14.377 7.123 21.426 1.00 50.19 112 ASN A O 1
ATOM 917 N N . LEU A 1 113 ? -13.212 7.031 19.516 1.00 49.00 113 LEU A N 1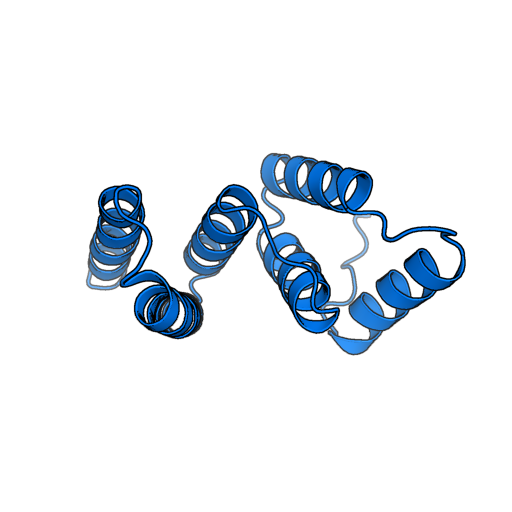
ATOM 918 C CA . LEU A 1 113 ? -14.219 7.716 18.690 1.00 49.00 113 LEU A CA 1
ATOM 919 C C . LEU A 1 113 ? -15.393 6.815 18.272 1.00 49.00 113 LEU A C 1
ATOM 921 O O . LEU A 1 113 ? -16.422 7.322 17.839 1.00 49.00 113 LEU A O 1
ATOM 925 N N . THR A 1 114 ? -15.247 5.494 18.385 1.00 40.00 114 THR A N 1
ATOM 926 C CA . THR A 1 114 ? -16.272 4.506 18.002 1.00 40.00 114 THR A CA 1
ATOM 927 C C . THR A 1 114 ? -17.115 4.005 19.180 1.00 40.00 114 THR A C 1
ATOM 929 O O . THR A 1 114 ? -18.073 3.270 18.959 1.00 40.00 114 THR A O 1
ATOM 932 N N . ILE A 1 115 ? -16.797 4.413 20.417 1.00 45.09 115 ILE A N 1
ATOM 933 C CA . ILE A 1 115 ? -17.486 3.988 21.655 1.00 45.09 115 ILE A CA 1
ATOM 934 C C . ILE A 1 115 ? -18.318 5.143 22.271 1.00 45.09 115 ILE A C 1
ATOM 936 O O . ILE A 1 115 ? -18.718 5.072 23.429 1.00 45.09 115 ILE A O 1
ATOM 940 N N . SER A 1 116 ? -18.615 6.212 21.518 1.00 41.56 116 SER A N 1
ATOM 941 C CA . SER A 1 116 ? -19.502 7.305 21.966 1.00 41.56 116 SER A CA 1
ATOM 942 C C . SER A 1 116 ? -20.826 7.348 21.220 1.00 41.56 116 SER A C 1
ATOM 944 O O . SER A 1 116 ? -20.866 6.950 20.038 1.00 41.56 116 SER A O 1
#

InterPro domains:
  IPR044646 Pentatricopeptide repeat-containing protein EMB1417-like [PTHR46782] (1-87)

Sequence (116 aa):
MVSKLPNDKEVIYGALDRWIAWETEFPVIAATKALEILRRRNQWLRIIQVTKWLLSKGQVLTLETYDTLLLAFNMEGRIDEAESIGNTYEKGRINITGSNRRITKIIEESKNLTIS

Radius of gyration: 15.32 Å; chains: 1; bounding box: 34×25×42 Å

Organism: NCBI:txid296719

Foldseek 3Di:
DPPPDDLDLCVLLVVVVVVCVPPPDDPPVVLVVVLVVCVVVVVLSVLLSSLVSCVVVVNDDDPVSLVSNLVSCLSVVVLVVSVVSVVVVVVVPVPPDDDVPVSVVSSVVSVVVVVD

pLDDT: mean 70.01, std 15.43, range [31.56, 88.19]

Secondary structure (DSSP, 8-state):
--------HHHHHHHHHHHHHT-SS--HHHHHHHHHHHHHTT-HHHHHHHHHHHHHTT----HHHHHHHHHHHHHTT-HHHHHHHHHHHHHHHTTS-STHHHHHHHHHHHHHHS--